Protein AF-A0A949XS84-F1 (afdb_monomer)

Structure (mmCIF, N/CA/C/O backbone):
data_AF-A0A949XS84-F1
#
_entry.id   AF-A0A949XS84-F1
#
loop_
_atom_site.group_PDB
_atom_site.id
_atom_site.type_symbol
_atom_site.label_atom_id
_atom_site.label_alt_id
_atom_site.label_comp_id
_atom_site.label_asym_id
_atom_site.label_entity_id
_atom_site.label_seq_id
_atom_site.pdbx_PDB_ins_code
_atom_site.Cartn_x
_atom_site.Cartn_y
_atom_site.Cartn_z
_atom_site.occupancy
_atom_site.B_iso_or_equiv
_atom_site.auth_seq_id
_atom_site.auth_comp_id
_atom_site.auth_asym_id
_atom_site.auth_atom_id
_atom_site.pdbx_PDB_model_num
ATOM 1 N N . MET A 1 1 ? -8.917 -22.871 -38.049 1.00 44.38 1 MET A N 1
ATOM 2 C CA . MET A 1 1 ? -7.558 -22.284 -38.009 1.00 44.38 1 MET A CA 1
ATOM 3 C C . MET A 1 1 ? -7.658 -20.793 -38.306 1.00 44.38 1 MET A C 1
ATOM 5 O O . MET A 1 1 ? -8.582 -20.421 -39.013 1.00 44.38 1 MET A O 1
ATOM 9 N N . ALA A 1 2 ? -6.699 -20.018 -37.783 1.00 40.34 2 ALA A N 1
ATOM 10 C CA . ALA A 1 2 ? -6.538 -18.554 -37.802 1.00 40.34 2 ALA A CA 1
ATOM 11 C C . ALA A 1 2 ? -7.205 -17.783 -36.640 1.00 40.34 2 ALA A C 1
ATOM 13 O O . ALA A 1 2 ? -8.346 -17.343 -36.709 1.00 40.34 2 ALA A O 1
ATOM 14 N N . PHE A 1 3 ? -6.420 -17.633 -35.568 1.00 39.72 3 PHE A N 1
ATOM 15 C CA . PHE A 1 3 ? -6.529 -16.604 -34.534 1.00 39.72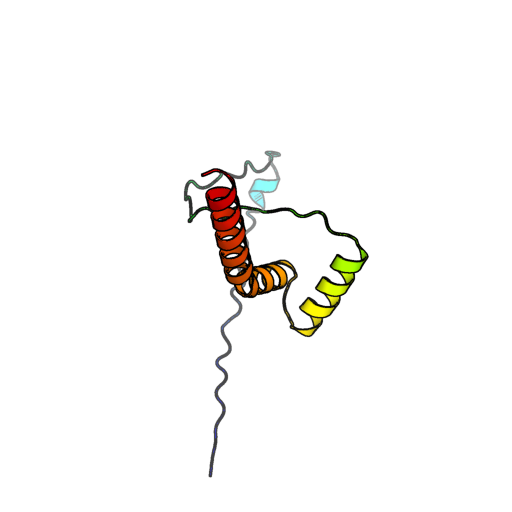 3 PHE A CA 1
ATOM 16 C C . PHE A 1 3 ? -5.697 -15.413 -35.036 1.00 39.72 3 PHE A C 1
ATOM 18 O O . PHE A 1 3 ? -4.526 -15.609 -35.366 1.00 39.72 3 PHE A O 1
ATOM 25 N N . THR A 1 4 ? -6.260 -14.208 -35.118 1.00 45.78 4 THR A N 1
ATOM 26 C CA . THR A 1 4 ? -5.491 -12.993 -35.430 1.00 45.78 4 THR A CA 1
ATOM 27 C C . THR A 1 4 ? -5.674 -11.970 -34.323 1.00 45.78 4 THR A C 1
ATOM 29 O O . THR A 1 4 ? -6.760 -11.446 -34.095 1.00 45.78 4 THR A O 1
ATOM 32 N N . SER A 1 5 ? -4.569 -11.732 -33.633 1.00 41.34 5 SER A N 1
ATOM 33 C CA . SER A 1 5 ? -4.299 -10.668 -32.679 1.00 41.34 5 SER A CA 1
ATOM 34 C C . SER A 1 5 ? -4.450 -9.282 -33.309 1.00 41.34 5 SER A C 1
ATOM 36 O O . SER A 1 5 ? -3.839 -9.006 -34.340 1.00 41.34 5 SER A O 1
ATOM 38 N N . PHE A 1 6 ? -5.192 -8.400 -32.641 1.00 34.66 6 PHE A N 1
ATOM 39 C CA . PHE A 1 6 ? -5.215 -6.964 -32.912 1.00 34.66 6 PHE A CA 1
ATOM 40 C C . PHE A 1 6 ? -5.024 -6.242 -31.574 1.00 34.66 6 PHE A C 1
ATOM 42 O O . PHE A 1 6 ? -5.966 -6.094 -30.799 1.00 34.66 6 PHE A O 1
ATOM 49 N N . TRP A 1 7 ? -3.777 -5.886 -31.251 1.00 43.56 7 TRP A N 1
ATOM 50 C CA . TRP A 1 7 ? -3.526 -4.854 -30.251 1.00 43.56 7 TRP A CA 1
ATOM 51 C C . TRP A 1 7 ? -3.643 -3.515 -30.978 1.00 43.56 7 TRP A C 1
ATOM 53 O O . TRP A 1 7 ? -3.009 -3.290 -32.008 1.00 43.56 7 TRP A O 1
ATOM 63 N N . GLU A 1 8 ? -4.492 -2.634 -30.475 1.00 37.72 8 GLU A N 1
ATOM 64 C CA . GLU A 1 8 ? -4.637 -1.287 -31.003 1.00 37.72 8 GLU A CA 1
ATOM 65 C C . GLU A 1 8 ? -3.671 -0.381 -30.234 1.00 37.72 8 GLU A C 1
ATOM 67 O O . GLU A 1 8 ? -3.823 -0.121 -29.040 1.00 37.72 8 GLU A O 1
ATOM 72 N N . THR A 1 9 ? -2.602 0.034 -30.908 1.00 47.75 9 THR A N 1
ATOM 73 C CA . THR A 1 9 ? -1.650 1.041 -30.434 1.00 47.75 9 THR A CA 1
ATOM 74 C C . THR A 1 9 ? -2.327 2.411 -30.392 1.00 47.75 9 THR A C 1
ATOM 76 O O . THR A 1 9 ? -2.476 3.066 -31.421 1.00 47.75 9 THR A O 1
ATOM 79 N N . GLY A 1 10 ? -2.707 2.857 -29.193 1.00 40.38 10 GLY A N 1
ATOM 80 C CA . GLY A 1 10 ? -3.105 4.236 -28.925 1.00 40.38 10 GLY A CA 1
ATOM 81 C C . GLY A 1 10 ? -1.913 5.189 -29.056 1.00 40.38 10 GLY A C 1
ATOM 82 O O . GLY A 1 10 ? -0.924 5.087 -28.333 1.00 40.38 10 GLY A O 1
ATOM 83 N N . THR A 1 11 ? -2.024 6.101 -30.014 1.00 45.16 11 THR A N 1
ATOM 84 C CA . THR A 1 11 ? -1.087 7.163 -30.392 1.00 45.16 11 THR A CA 1
ATOM 85 C C . THR A 1 11 ? -0.596 8.020 -29.222 1.00 45.16 11 THR A C 1
ATOM 87 O O . THR A 1 11 ? -1.377 8.561 -28.442 1.00 45.16 11 THR A O 1
ATOM 90 N N . LEU A 1 12 ? 0.725 8.211 -29.179 1.00 43.88 12 LEU A N 1
ATOM 91 C CA . LEU A 1 12 ? 1.443 9.180 -28.355 1.00 43.88 12 LEU A CA 1
ATOM 92 C C . LEU A 1 12 ? 0.916 10.605 -28.602 1.00 43.88 12 LEU A C 1
ATOM 94 O O . LEU A 1 12 ? 1.175 11.203 -29.645 1.00 43.88 12 LEU A O 1
ATOM 98 N N . GLY A 1 13 ? 0.219 11.174 -27.619 1.00 36.56 13 GLY A N 1
ATOM 99 C CA . GLY A 1 13 ? -0.088 12.602 -27.562 1.00 36.56 13 GLY A CA 1
ATOM 100 C C . GLY A 1 13 ? 1.154 13.405 -27.181 1.00 36.56 13 GLY A C 1
ATOM 101 O O . GLY A 1 13 ? 1.293 13.829 -26.037 1.00 36.56 13 GLY A O 1
ATOM 102 N N . ALA A 1 14 ? 2.075 13.597 -28.125 1.00 42.00 14 ALA A N 1
ATOM 103 C CA . ALA A 1 14 ? 3.165 14.554 -27.984 1.00 42.00 14 ALA A CA 1
ATOM 104 C C . ALA A 1 14 ? 2.580 15.977 -27.978 1.00 42.00 14 ALA A C 1
ATOM 106 O O . ALA A 1 14 ? 2.262 16.540 -29.025 1.00 42.00 14 ALA A O 1
ATOM 107 N N . THR A 1 15 ? 2.405 16.574 -26.798 1.00 46.97 15 THR A N 1
ATOM 108 C CA . THR A 1 15 ? 2.061 17.995 -26.688 1.00 46.97 15 THR A CA 1
ATOM 109 C C . THR A 1 15 ? 3.311 18.818 -26.989 1.00 46.97 15 THR A C 1
ATOM 111 O O . THR A 1 15 ? 4.136 19.056 -26.108 1.00 46.97 15 THR A O 1
ATOM 114 N N . ALA A 1 16 ? 3.477 19.221 -28.249 1.00 42.69 16 ALA A N 1
ATOM 115 C CA . ALA A 1 16 ? 4.479 20.201 -28.639 1.00 42.69 16 ALA A CA 1
ATOM 116 C C . ALA A 1 16 ? 4.151 21.541 -27.964 1.00 42.69 16 ALA A C 1
ATOM 118 O O . ALA A 1 16 ? 3.200 22.232 -28.332 1.00 42.69 16 ALA A O 1
ATOM 119 N N . THR A 1 17 ? 4.928 21.904 -26.949 1.00 49.59 17 THR A N 1
ATOM 120 C CA . THR A 1 17 ? 4.890 23.246 -26.371 1.00 49.59 17 THR A CA 1
ATOM 121 C C . THR A 1 17 ? 5.547 24.194 -27.370 1.00 49.59 17 THR A C 1
ATOM 123 O O . THR A 1 17 ? 6.770 24.232 -27.480 1.00 49.59 17 THR A O 1
ATOM 126 N N . LEU A 1 18 ? 4.744 24.948 -28.123 1.00 42.22 18 LEU A N 1
ATOM 127 C CA . LEU A 1 18 ? 5.223 26.113 -28.869 1.00 42.22 18 LEU A CA 1
ATOM 128 C C . LEU A 1 18 ? 5.697 27.155 -27.849 1.00 42.22 18 LEU A C 1
ATOM 130 O O . LEU A 1 18 ? 4.899 27.884 -27.261 1.00 42.22 18 LEU A O 1
ATOM 134 N N . ILE A 1 19 ? 7.002 27.172 -27.586 1.00 50.94 19 ILE A N 1
ATOM 135 C CA . ILE A 1 19 ? 7.647 28.255 -26.851 1.00 50.94 19 ILE A CA 1
ATOM 136 C C . ILE A 1 19 ? 7.830 29.391 -27.853 1.00 50.94 19 ILE A C 1
ATOM 138 O O . ILE A 1 19 ? 8.618 29.286 -28.788 1.00 50.94 19 ILE A O 1
ATOM 142 N N . ASP A 1 20 ? 7.059 30.456 -27.668 1.00 44.62 20 ASP A N 1
ATOM 143 C CA . ASP A 1 20 ? 7.218 31.717 -28.384 1.00 44.62 20 ASP A CA 1
ATOM 144 C C . ASP A 1 20 ? 8.575 32.334 -27.992 1.00 44.62 20 ASP A C 1
ATOM 146 O O . ASP A 1 20 ? 8.754 32.839 -26.878 1.00 44.62 20 ASP A O 1
ATOM 150 N N . VAL A 1 21 ? 9.568 32.189 -28.875 1.00 48.22 21 VAL A N 1
ATOM 151 C CA . VAL A 1 21 ? 10.972 32.553 -28.615 1.00 48.22 21 VAL A CA 1
ATOM 152 C C . VAL A 1 21 ? 11.150 34.073 -28.489 1.00 48.22 21 VAL A C 1
ATOM 154 O O . VAL A 1 21 ? 12.078 34.519 -27.813 1.00 48.22 21 VAL A O 1
ATOM 157 N N . ASP A 1 22 ? 10.229 34.883 -29.021 1.00 42.50 22 ASP A N 1
ATOM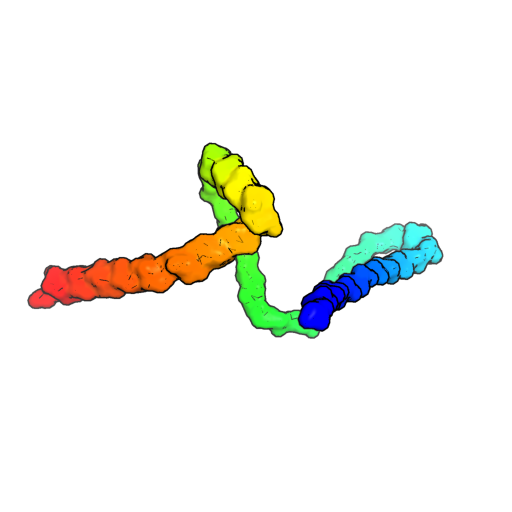 158 C CA . ASP A 1 22 ? 10.311 36.346 -28.919 1.00 42.50 22 ASP A CA 1
ATOM 159 C C . ASP A 1 22 ? 9.965 36.866 -27.515 1.00 42.50 22 ASP A C 1
ATOM 161 O O . ASP A 1 22 ? 10.402 37.948 -27.109 1.00 42.50 22 ASP A O 1
ATOM 165 N N . LYS A 1 23 ? 9.253 36.075 -26.704 1.00 45.62 23 LYS A N 1
ATOM 166 C CA . LYS A 1 23 ? 8.784 36.508 -25.378 1.00 45.62 23 LYS A CA 1
ATOM 167 C C . LYS A 1 23 ? 9.775 36.272 -24.236 1.00 45.62 23 LYS A C 1
ATOM 169 O O . LYS A 1 23 ? 9.539 36.730 -23.119 1.00 45.62 23 LYS A O 1
ATOM 174 N N . VAL A 1 24 ? 10.894 35.597 -24.500 1.00 46.38 24 VAL A N 1
ATOM 175 C CA . VAL A 1 24 ? 11.940 35.312 -23.497 1.00 46.38 24 VAL A CA 1
ATOM 176 C C . VAL A 1 24 ? 12.888 36.509 -23.303 1.00 46.38 24 VAL A C 1
ATOM 178 O O . VAL A 1 24 ? 13.619 36.572 -22.317 1.00 46.38 24 VAL A O 1
ATOM 181 N N . ARG A 1 25 ? 12.859 37.507 -24.199 1.00 48.03 25 ARG A N 1
ATOM 182 C CA . ARG A 1 25 ? 13.820 38.625 -24.183 1.00 48.03 25 ARG A CA 1
ATOM 183 C C . ARG A 1 25 ? 13.458 39.776 -23.234 1.00 48.03 25 ARG A C 1
ATOM 185 O O . ARG A 1 25 ? 14.319 40.588 -22.910 1.00 48.03 25 ARG A O 1
ATOM 192 N N . SER A 1 26 ? 12.224 39.845 -22.746 1.00 46.12 26 SER A N 1
ATOM 193 C CA . SER A 1 26 ? 11.784 40.852 -21.773 1.00 46.12 26 SER A CA 1
ATOM 194 C C . SER A 1 26 ? 11.467 40.169 -20.444 1.00 46.12 26 SER A C 1
ATOM 196 O O . SER A 1 26 ? 10.419 39.541 -20.317 1.00 46.12 26 SER A O 1
ATOM 198 N N . GLY A 1 27 ? 12.395 40.261 -19.485 1.00 45.53 27 GLY A N 1
ATOM 199 C CA . GLY A 1 27 ? 12.407 39.554 -18.199 1.00 45.53 27 GLY A CA 1
ATOM 200 C C . GLY A 1 27 ? 11.203 39.801 -17.283 1.00 45.53 27 GLY A C 1
ATOM 201 O O . GLY A 1 27 ? 11.318 40.458 -16.252 1.00 45.53 27 GLY A O 1
ATOM 202 N N . GLY A 1 28 ? 10.061 39.214 -17.624 1.00 41.72 28 GLY A N 1
ATOM 203 C CA . GLY A 1 28 ? 8.928 39.009 -16.735 1.00 41.72 28 GLY A CA 1
ATOM 204 C C . GLY A 1 28 ? 8.853 37.537 -16.351 1.00 41.72 28 GLY A C 1
ATOM 205 O O . GLY A 1 28 ? 8.664 36.683 -17.214 1.00 41.72 28 GLY A O 1
ATOM 206 N N . LEU A 1 29 ? 8.995 37.235 -15.058 1.00 50.12 29 LEU A N 1
ATOM 207 C CA . LEU A 1 29 ? 8.683 35.916 -14.500 1.00 50.12 29 LEU A CA 1
ATOM 208 C C . LEU A 1 29 ? 7.298 35.464 -15.003 1.00 50.12 29 LEU A C 1
ATOM 210 O O . LEU A 1 29 ? 6.358 36.268 -14.961 1.00 50.12 29 LEU A O 1
ATOM 214 N N . PRO A 1 30 ? 7.124 34.213 -15.470 1.00 50.09 30 PRO A N 1
ATOM 215 C CA . PRO A 1 30 ? 5.817 33.744 -15.893 1.00 50.09 30 PRO A CA 1
ATOM 216 C C . PRO A 1 30 ? 4.901 33.676 -14.668 1.00 50.09 30 PRO A C 1
ATOM 218 O O . PRO A 1 30 ? 4.985 32.769 -13.845 1.00 50.09 30 PRO A O 1
ATOM 221 N N . VAL A 1 31 ? 4.007 34.658 -14.546 1.00 54.41 31 VAL A N 1
ATOM 222 C CA . VAL A 1 31 ? 2.864 34.592 -13.638 1.00 54.41 31 VAL A CA 1
ATOM 223 C C . VAL A 1 31 ? 1.971 33.472 -14.154 1.00 54.41 31 VAL A C 1
ATOM 225 O O . VAL A 1 31 ? 1.222 33.645 -15.121 1.00 54.41 31 VAL A O 1
ATOM 228 N N . THR A 1 32 ? 2.074 32.301 -13.533 1.00 56.41 32 THR A N 1
ATOM 229 C CA . THR A 1 32 ? 1.205 31.160 -13.804 1.00 56.41 32 THR A CA 1
ATOM 230 C C . THR A 1 32 ? -0.223 31.562 -13.442 1.00 56.41 32 THR A C 1
ATOM 232 O O . THR A 1 32 ? -0.630 31.524 -12.280 1.00 56.41 32 THR A O 1
ATOM 235 N N . LYS A 1 33 ? -0.995 32.009 -14.439 1.00 52.16 33 LYS A N 1
ATOM 236 C CA . LYS A 1 33 ? -2.431 32.268 -14.303 1.00 52.16 33 LYS A CA 1
ATOM 237 C C . LYS A 1 33 ? -3.106 30.966 -13.866 1.00 52.16 33 LYS A C 1
ATOM 239 O O . LYS A 1 33 ? -3.265 30.052 -14.673 1.00 52.16 33 LYS A O 1
ATOM 244 N N . LYS A 1 34 ? -3.503 30.879 -12.592 1.00 53.59 34 LYS A N 1
ATOM 245 C CA . LYS A 1 34 ? -4.385 29.816 -12.096 1.00 53.59 34 LYS A CA 1
ATOM 246 C C . LYS A 1 34 ? -5.691 29.888 -12.893 1.00 53.59 34 LYS A C 1
ATOM 248 O O . LYS A 1 34 ? -6.424 30.868 -12.782 1.00 53.59 34 LYS A O 1
ATOM 253 N N . ARG A 1 35 ? -5.957 28.886 -13.737 1.00 53.72 35 ARG A N 1
ATOM 254 C CA . ARG A 1 35 ? -7.250 28.749 -14.421 1.00 53.72 35 ARG A CA 1
ATOM 255 C C . ARG A 1 35 ? -8.325 28.437 -13.369 1.00 53.72 35 ARG A C 1
ATOM 257 O O . ARG A 1 35 ? -8.132 27.493 -12.603 1.00 53.72 35 ARG A O 1
ATOM 264 N N . PRO A 1 36 ? -9.435 29.193 -13.316 1.00 50.88 36 PRO A N 1
ATOM 265 C CA . PRO A 1 36 ? -10.555 28.882 -12.446 1.00 50.88 36 PRO A CA 1
ATOM 266 C C . PRO A 1 36 ? -11.360 27.765 -13.114 1.00 50.88 36 PRO A C 1
ATOM 268 O O . PRO A 1 36 ? -12.104 27.984 -14.063 1.00 50.88 36 PRO A O 1
ATOM 271 N N . GLY A 1 37 ? -11.131 26.544 -12.658 1.00 47.31 37 GLY A N 1
ATOM 272 C CA . GLY A 1 37 ? -11.809 25.344 -13.127 1.00 47.31 37 GLY A CA 1
ATOM 273 C C . GLY A 1 37 ? -11.621 24.276 -12.071 1.00 47.31 37 GLY A C 1
ATOM 274 O O . GLY A 1 37 ? -10.768 23.408 -12.219 1.00 47.31 37 GLY A O 1
ATOM 275 N N . GLY A 1 38 ? -12.330 24.428 -10.950 1.00 50.66 38 GLY A N 1
ATOM 276 C CA . GLY A 1 38 ? -12.316 23.474 -9.847 1.00 50.66 38 GLY A CA 1
ATOM 277 C C . GLY A 1 38 ? -12.901 22.143 -10.300 1.00 50.66 38 GLY A C 1
ATOM 278 O O . GLY A 1 38 ? -14.103 21.924 -10.217 1.00 50.66 38 GLY A O 1
ATOM 279 N N . THR A 1 39 ? -12.045 21.268 -10.817 1.00 54.03 39 THR A N 1
ATOM 280 C CA . THR A 1 39 ? -12.292 19.828 -10.901 1.00 54.03 39 THR A CA 1
ATOM 281 C C . THR A 1 39 ? -12.463 19.257 -9.489 1.00 54.03 39 THR A C 1
ATOM 283 O O . THR A 1 39 ? -11.857 19.807 -8.564 1.00 54.03 39 THR A O 1
ATOM 286 N N . PRO A 1 40 ? -13.270 18.190 -9.311 1.00 54.81 40 PRO A N 1
ATOM 287 C CA . PRO A 1 40 ? -13.640 17.647 -8.002 1.00 54.81 40 PRO A CA 1
ATOM 288 C C . PRO A 1 40 ? -12.407 17.493 -7.112 1.00 54.81 40 PRO A C 1
ATOM 290 O O . PRO A 1 40 ? -11.352 17.076 -7.585 1.00 54.81 40 PRO A O 1
ATOM 293 N N . GLU A 1 41 ? -12.545 17.925 -5.859 1.00 63.47 41 GLU A N 1
ATOM 294 C CA . GLU A 1 41 ? -11.468 18.241 -4.918 1.00 63.47 41 GLU A CA 1
ATOM 295 C C . GLU A 1 41 ? -10.391 17.149 -4.814 1.00 63.47 41 GLU A C 1
ATOM 297 O O . GLU A 1 41 ? -10.439 16.268 -3.955 1.00 63.47 41 GLU A O 1
ATOM 302 N N . ASN A 1 42 ? -9.366 17.228 -5.661 1.00 71.31 42 ASN A N 1
ATOM 303 C CA . ASN A 1 42 ? -8.168 16.418 -5.508 1.00 71.31 42 ASN A CA 1
ATOM 304 C C . ASN A 1 42 ? -7.417 16.908 -4.266 1.00 71.31 42 ASN A C 1
ATOM 306 O O . ASN A 1 42 ? -6.702 17.911 -4.308 1.00 71.31 42 ASN A O 1
ATOM 310 N N . LYS A 1 43 ? -7.595 16.204 -3.146 1.00 81.88 43 LYS A N 1
ATOM 311 C CA . LYS A 1 43 ? -6.850 16.458 -1.912 1.00 81.88 43 LYS A CA 1
ATOM 312 C C . LYS A 1 43 ? -5.463 15.839 -2.034 1.00 81.88 43 LYS A C 1
ATOM 314 O O . LY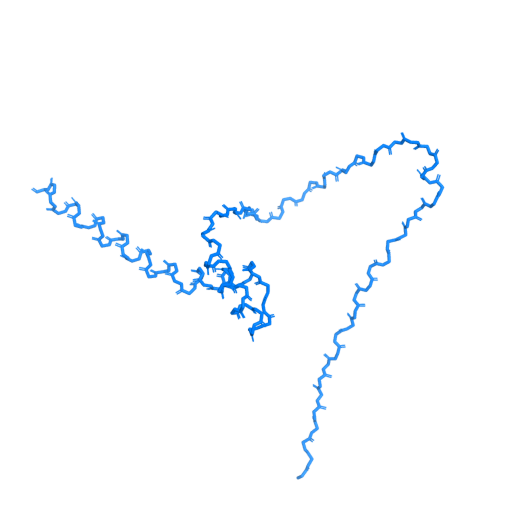S A 1 43 ? -5.320 14.632 -2.219 1.00 81.88 43 LYS A O 1
ATOM 319 N N . GLN A 1 44 ? -4.435 16.675 -1.935 1.00 86.25 44 GLN A N 1
ATOM 320 C CA . GLN A 1 44 ? -3.061 16.204 -1.843 1.00 86.25 44 GLN A CA 1
ATOM 321 C C . GLN A 1 44 ? -2.795 15.725 -0.417 1.00 86.25 44 GLN A C 1
ATOM 323 O O . GLN A 1 44 ? -3.009 16.467 0.541 1.00 86.25 44 GLN A O 1
ATOM 328 N N . VAL A 1 45 ? -2.302 14.496 -0.282 1.00 86.06 45 VAL A N 1
ATOM 329 C CA . VAL A 1 45 ? -1.910 13.920 1.006 1.00 86.06 45 VAL A CA 1
ATOM 330 C C . VAL A 1 45 ? -0.414 13.631 0.976 1.00 86.06 45 VAL A C 1
ATOM 332 O O . VAL A 1 45 ? 0.096 13.087 -0.001 1.00 86.06 45 VAL A O 1
ATOM 335 N N . SER A 1 46 ? 0.290 14.032 2.033 1.00 90.06 46 SER A N 1
ATOM 336 C CA . SER A 1 46 ? 1.719 13.779 2.225 1.00 90.06 46 SER A CA 1
ATOM 337 C C . SER A 1 46 ? 1.908 12.940 3.481 1.00 90.06 46 SER A C 1
ATOM 339 O O . SER A 1 46 ? 1.343 13.257 4.528 1.00 90.06 46 SER A O 1
ATOM 341 N N . PHE A 1 47 ? 2.695 11.871 3.375 1.00 87.19 47 PHE A N 1
ATOM 342 C CA . PHE A 1 47 ? 2.961 10.943 4.468 1.00 87.19 47 PHE A CA 1
ATOM 343 C C . PHE A 1 47 ? 4.451 10.930 4.791 1.00 87.19 47 PHE A C 1
ATOM 345 O O . PHE A 1 47 ? 5.295 11.021 3.900 1.00 87.19 47 PHE A O 1
ATOM 352 N N . ARG A 1 48 ? 4.774 10.764 6.074 1.00 93.56 48 ARG A N 1
ATOM 353 C CA . ARG A 1 48 ? 6.125 10.413 6.515 1.00 93.56 48 ARG A CA 1
ATOM 354 C C . ARG A 1 48 ? 6.123 8.944 6.892 1.00 93.56 48 ARG A C 1
ATOM 356 O O . ARG A 1 48 ? 5.344 8.533 7.747 1.00 93.56 48 ARG A O 1
ATOM 363 N N . LEU A 1 49 ? 6.977 8.170 6.239 1.00 92.88 49 LEU A N 1
ATOM 364 C CA . LEU A 1 49 ? 7.087 6.729 6.425 1.00 92.88 49 LEU A CA 1
ATOM 365 C C . LEU A 1 49 ? 8.539 6.380 6.774 1.00 92.88 49 LEU A C 1
ATOM 367 O O . LEU A 1 49 ? 9.448 7.088 6.334 1.00 92.88 49 LEU A O 1
ATOM 371 N N . PRO A 1 50 ? 8.783 5.308 7.548 1.00 97.31 50 PRO A N 1
ATOM 372 C CA . PRO A 1 50 ? 10.131 4.786 7.735 1.00 97.31 50 PRO A CA 1
ATOM 373 C C . PRO A 1 50 ? 10.760 4.416 6.389 1.00 97.31 50 PRO A C 1
ATOM 375 O O . PRO A 1 50 ? 10.087 3.814 5.550 1.00 97.31 50 PRO A O 1
ATOM 378 N N . THR A 1 51 ? 12.049 4.709 6.204 1.00 95.88 51 THR A N 1
ATOM 379 C CA . THR A 1 51 ? 12.772 4.449 4.945 1.00 95.88 51 THR A CA 1
ATOM 380 C C . THR A 1 51 ? 12.626 3.000 4.488 1.00 95.88 51 THR A C 1
ATOM 382 O O . THR A 1 51 ? 12.246 2.745 3.354 1.00 95.88 51 THR A O 1
ATOM 385 N N . SER A 1 52 ? 12.767 2.045 5.412 1.00 97.12 52 SER A N 1
ATOM 386 C CA . SER A 1 52 ? 12.632 0.615 5.112 1.00 97.12 52 SER A CA 1
ATOM 387 C C . SER A 1 52 ? 11.259 0.215 4.562 1.00 97.12 52 SER A C 1
ATOM 389 O O . SER A 1 52 ? 11.144 -0.777 3.842 1.00 97.12 52 SER A O 1
ATOM 391 N N . LEU A 1 53 ? 10.199 0.955 4.899 1.00 95.62 53 LEU A N 1
ATOM 392 C CA . LEU A 1 53 ? 8.864 0.726 4.354 1.00 95.62 53 LEU A CA 1
ATOM 393 C C . LEU A 1 53 ? 8.736 1.328 2.953 1.00 95.62 53 LEU A C 1
ATOM 395 O O . LEU A 1 53 ? 8.129 0.696 2.089 1.00 95.62 53 LEU A O 1
ATOM 399 N N . VAL A 1 54 ? 9.331 2.502 2.724 1.00 95.25 54 VAL A N 1
ATOM 400 C CA . VAL A 1 54 ? 9.376 3.143 1.402 1.00 95.25 54 VAL A CA 1
ATOM 401 C C . VAL A 1 54 ? 10.122 2.255 0.409 1.00 95.25 54 VAL A C 1
ATOM 403 O O . VAL A 1 54 ? 9.551 1.921 -0.622 1.00 95.25 54 VAL A O 1
ATOM 406 N N . ASP A 1 55 ? 11.304 1.748 0.764 1.00 96.88 55 ASP A N 1
ATOM 407 C CA . ASP A 1 55 ? 12.114 0.888 -0.115 1.00 96.88 55 ASP A CA 1
ATOM 408 C C . ASP A 1 55 ? 11.358 -0.391 -0.527 1.00 96.88 55 ASP A C 1
ATOM 410 O O . ASP A 1 55 ? 11.379 -0.836 -1.682 1.00 96.88 55 ASP A O 1
ATOM 414 N N . ARG A 1 56 ? 10.635 -0.992 0.428 1.00 97.38 56 ARG A N 1
ATOM 415 C CA . ARG A 1 56 ? 9.786 -2.166 0.176 1.00 97.38 56 ARG A CA 1
ATOM 416 C C . ARG A 1 56 ? 8.608 -1.825 -0.731 1.00 97.38 56 ARG A C 1
ATOM 418 O O . ARG A 1 56 ? 8.276 -2.627 -1.608 1.00 97.38 56 ARG A O 1
ATOM 425 N N . ALA A 1 57 ? 7.977 -0.672 -0.517 1.00 95.88 57 ALA A N 1
ATOM 426 C CA . ALA A 1 57 ? 6.874 -0.200 -1.345 1.00 95.88 57 ALA A CA 1
ATOM 427 C C . ALA A 1 57 ? 7.347 0.093 -2.774 1.00 95.88 57 ALA A C 1
ATOM 429 O O . ALA A 1 57 ? 6.711 -0.373 -3.711 1.00 95.88 57 ALA A O 1
ATOM 430 N N . GLU A 1 58 ? 8.492 0.756 -2.948 1.00 96.81 58 GLU A N 1
ATOM 431 C CA . GLU A 1 58 ? 9.096 1.041 -4.256 1.00 96.81 58 GLU A CA 1
ATOM 432 C C . GLU A 1 58 ? 9.433 -0.238 -5.014 1.00 96.81 58 GLU A C 1
ATOM 434 O O . GLU A 1 58 ? 9.043 -0.401 -6.170 1.00 96.81 58 GLU A O 1
ATOM 439 N N . THR A 1 59 ? 10.082 -1.191 -4.342 1.00 97.88 59 THR A N 1
ATOM 440 C CA . THR A 1 59 ? 10.419 -2.487 -4.944 1.00 97.88 59 THR A CA 1
ATOM 441 C C . THR A 1 59 ? 9.165 -3.236 -5.396 1.00 97.88 59 THR A C 1
ATOM 443 O O . THR A 1 59 ? 9.146 -3.842 -6.468 1.00 97.88 59 THR A O 1
ATOM 446 N N . THR A 1 60 ? 8.109 -3.218 -4.580 1.00 97.62 60 THR A N 1
ATOM 447 C CA . THR A 1 60 ? 6.856 -3.925 -4.880 1.00 97.62 60 THR A CA 1
ATOM 448 C C . THR A 1 60 ? 6.088 -3.232 -6.000 1.00 97.62 60 THR A C 1
ATOM 450 O O . THR A 1 60 ? 5.687 -3.890 -6.956 1.00 97.62 60 THR A O 1
ATOM 453 N N . ALA A 1 61 ? 5.944 -1.908 -5.924 1.00 97.44 61 ALA A N 1
ATOM 454 C CA . ALA A 1 61 ? 5.296 -1.097 -6.947 1.00 97.44 61 ALA A CA 1
ATOM 455 C C . ALA A 1 61 ? 6.001 -1.255 -8.303 1.00 97.44 61 ALA A C 1
ATOM 457 O O . ALA A 1 61 ? 5.344 -1.535 -9.304 1.00 97.44 61 ALA A O 1
ATOM 458 N N . GLY A 1 62 ? 7.339 -1.214 -8.317 1.00 97.25 62 GLY A N 1
ATOM 459 C CA . GLY A 1 62 ? 8.140 -1.428 -9.521 1.00 97.25 62 GLY A CA 1
ATOM 460 C C . GLY A 1 62 ? 7.925 -2.806 -10.151 1.00 97.25 62 GLY A C 1
ATOM 461 O O . GLY A 1 62 ? 7.764 -2.906 -11.364 1.00 97.25 62 GLY A O 1
ATOM 462 N N . LYS A 1 63 ? 7.832 -3.870 -9.340 1.00 97.62 63 LYS A N 1
ATOM 463 C CA . LYS A 1 63 ? 7.516 -5.226 -9.833 1.00 97.62 63 LYS A CA 1
ATOM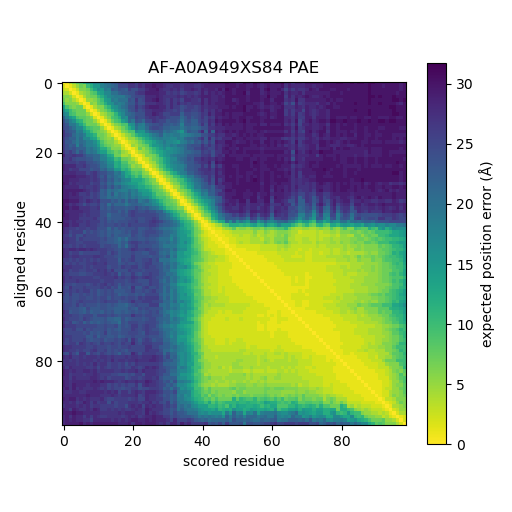 464 C C . LYS A 1 63 ? 6.103 -5.350 -10.405 1.00 97.62 63 LYS A C 1
ATOM 466 O O . LYS A 1 63 ? 5.880 -6.186 -11.273 1.00 97.62 63 LYS A O 1
ATOM 471 N N . LEU A 1 64 ? 5.167 -4.535 -9.924 1.00 96.38 64 LEU A N 1
ATOM 472 C CA . LEU A 1 64 ? 3.794 -4.467 -10.427 1.00 96.38 64 LEU A CA 1
ATOM 473 C C . LEU A 1 64 ? 3.638 -3.498 -11.611 1.00 96.38 64 LEU A C 1
ATOM 475 O O . LEU A 1 64 ? 2.552 -3.412 -12.176 1.00 96.38 64 LEU A O 1
ATOM 479 N N . GLY A 1 65 ? 4.693 -2.767 -11.990 1.00 96.88 65 GLY A N 1
ATOM 480 C CA . GLY A 1 65 ? 4.626 -1.745 -13.037 1.00 96.88 65 GLY A CA 1
ATOM 481 C C . GLY A 1 65 ? 3.813 -0.508 -12.637 1.00 96.88 65 GLY A C 1
ATOM 482 O O . GLY A 1 65 ? 3.275 0.176 -13.505 1.00 96.88 65 GLY A O 1
ATOM 483 N N . LEU A 1 66 ? 3.701 -0.230 -11.336 1.00 95.94 66 LEU A N 1
ATOM 484 C CA . LEU A 1 66 ? 2.951 0.897 -10.783 1.00 95.94 66 LEU A CA 1
ATOM 485 C C . LEU A 1 66 ? 3.901 1.961 -10.230 1.00 95.94 66 LEU A C 1
ATOM 487 O O . LEU A 1 66 ? 4.949 1.647 -9.665 1.00 95.94 66 LEU A O 1
ATOM 491 N N . ASP A 1 67 ? 3.501 3.229 -10.315 1.00 95.56 67 ASP A N 1
ATOM 492 C CA . ASP A 1 67 ? 4.112 4.269 -9.492 1.00 95.56 67 ASP A CA 1
ATOM 493 C C . ASP A 1 67 ? 3.641 4.152 -8.034 1.00 95.56 67 ASP A C 1
ATOM 495 O O . ASP A 1 67 ? 2.568 3.616 -7.734 1.00 95.56 67 ASP A O 1
ATOM 499 N N . LEU A 1 68 ? 4.432 4.709 -7.114 1.00 94.25 68 LEU A N 1
ATOM 500 C CA . LEU A 1 68 ? 4.129 4.679 -5.684 1.00 94.25 68 LEU A CA 1
ATOM 501 C C . LEU A 1 68 ? 2.750 5.257 -5.345 1.00 94.25 68 LEU A C 1
ATOM 503 O O . LEU A 1 68 ? 2.071 4.715 -4.476 1.00 94.25 68 LEU A O 1
ATOM 507 N N . SER A 1 69 ? 2.312 6.336 -6.003 1.00 93.31 69 SER A N 1
ATOM 508 C CA . SER A 1 69 ? 1.021 6.951 -5.666 1.00 93.31 69 SER A CA 1
ATOM 509 C C . SER A 1 69 ? -0.131 6.020 -6.021 1.00 93.31 69 SER A C 1
ATOM 511 O O . SER A 1 69 ? -1.050 5.855 -5.219 1.00 93.31 69 SER A O 1
ATOM 513 N N . ASN A 1 70 ? -0.084 5.385 -7.191 1.00 95.06 70 ASN A N 1
ATOM 514 C CA . ASN A 1 70 ? -1.092 4.404 -7.584 1.00 95.06 70 ASN A CA 1
ATOM 515 C C . ASN A 1 70 ? -1.036 3.137 -6.728 1.00 95.06 70 ASN A C 1
ATOM 517 O O . ASN A 1 70 ? -2.087 2.637 -6.327 1.00 95.06 70 ASN A O 1
ATOM 521 N N . PHE A 1 71 ? 0.161 2.681 -6.358 1.00 96.12 71 PHE A N 1
ATOM 522 C CA . PHE A 1 71 ? 0.324 1.570 -5.424 1.00 96.12 71 PHE A CA 1
ATOM 523 C C . PHE A 1 71 ? -0.325 1.862 -4.059 1.00 96.12 71 PHE A C 1
ATOM 525 O O . PHE A 1 71 ? -1.119 1.061 -3.566 1.00 96.12 71 PHE A O 1
ATOM 532 N N . PHE A 1 72 ? -0.077 3.040 -3.473 1.00 94.56 72 PHE A N 1
ATOM 533 C CA . PHE A 1 72 ? -0.717 3.440 -2.216 1.00 94.56 72 PHE A CA 1
ATOM 534 C C . PHE A 1 72 ? -2.233 3.609 -2.350 1.00 94.56 72 PHE A C 1
ATOM 536 O O . PHE A 1 72 ? -2.964 3.186 -1.456 1.00 94.56 72 PHE A O 1
ATOM 543 N N . ARG A 1 73 ? -2.731 4.181 -3.455 1.00 93.62 73 ARG A N 1
ATOM 544 C CA . ARG A 1 73 ? -4.181 4.287 -3.705 1.00 93.62 73 ARG A CA 1
ATOM 545 C C . ARG A 1 73 ? -4.844 2.915 -3.734 1.00 93.62 73 ARG A C 1
ATOM 547 O O . ARG A 1 73 ? -5.871 2.742 -3.087 1.00 93.62 73 ARG A O 1
ATOM 554 N N . MET A 1 74 ? -4.245 1.957 -4.437 1.00 95.44 74 MET A N 1
ATOM 555 C CA . MET A 1 74 ? -4.745 0.585 -4.515 1.00 95.44 74 MET A CA 1
ATOM 556 C C . MET A 1 74 ? -4.817 -0.050 -3.123 1.00 95.44 74 MET A C 1
ATOM 558 O O . MET A 1 74 ? -5.891 -0.475 -2.707 1.00 95.44 74 MET A O 1
ATOM 562 N N . MET A 1 75 ? -3.723 0.008 -2.352 1.00 95.06 75 MET A N 1
ATOM 563 C CA . MET A 1 75 ? -3.704 -0.516 -0.980 1.00 95.06 75 MET A CA 1
ATOM 564 C C . MET A 1 75 ? -4.765 0.135 -0.083 1.00 95.06 75 MET A C 1
ATOM 566 O O . MET A 1 75 ? -5.394 -0.547 0.725 1.00 95.06 75 MET A O 1
ATOM 570 N N . LEU A 1 76 ? -4.980 1.448 -0.205 1.00 93.94 76 LEU A N 1
ATOM 571 C CA . LEU A 1 76 ? -6.002 2.144 0.575 1.00 93.94 76 LEU A CA 1
ATOM 572 C C . LEU A 1 76 ? -7.410 1.684 0.191 1.00 93.94 76 LEU A C 1
ATOM 574 O O . LEU A 1 76 ? -8.191 1.368 1.083 1.00 93.94 76 LEU A O 1
ATOM 578 N N . VAL A 1 77 ? -7.726 1.595 -1.103 1.00 94.81 77 VAL A N 1
ATOM 579 C CA . VAL A 1 77 ? -9.043 1.138 -1.582 1.00 94.81 77 VAL A CA 1
ATOM 580 C C . VAL A 1 77 ? -9.338 -0.290 -1.121 1.00 94.81 77 VAL A C 1
ATOM 582 O O . VAL A 1 77 ? -10.445 -0.564 -0.664 1.00 94.81 77 VAL A O 1
ATOM 585 N N . GLU A 1 78 ? -8.348 -1.180 -1.173 1.00 94.75 78 GLU A N 1
ATOM 586 C CA . GLU A 1 78 ? -8.502 -2.575 -0.744 1.00 94.75 78 GLU A CA 1
ATOM 587 C C . GLU A 1 78 ? -8.788 -2.712 0.757 1.00 94.75 78 GLU A C 1
ATOM 589 O O . GLU A 1 78 ? -9.505 -3.621 1.174 1.00 94.75 78 GLU A O 1
ATOM 594 N N . ASN A 1 79 ? -8.236 -1.820 1.584 1.00 94.94 79 ASN A N 1
ATOM 595 C CA . ASN A 1 79 ? -8.248 -1.997 3.035 1.00 94.94 79 ASN A CA 1
ATOM 596 C C . ASN A 1 79 ? -9.203 -1.055 3.780 1.00 94.94 79 ASN A C 1
ATOM 598 O O . ASN A 1 79 ? -9.588 -1.373 4.908 1.00 94.94 79 ASN A O 1
ATOM 602 N N . ILE A 1 80 ? -9.611 0.077 3.192 1.00 95.12 80 ILE A N 1
ATOM 603 C CA . ILE A 1 80 ? -10.357 1.127 3.906 1.00 95.12 80 ILE A CA 1
ATOM 604 C C . ILE A 1 80 ? -11.655 0.605 4.531 1.00 95.12 80 ILE A C 1
ATOM 606 O O . ILE A 1 80 ? -11.889 0.841 5.713 1.00 95.12 80 ILE A O 1
ATOM 610 N N . GLY A 1 81 ? -12.430 -0.208 3.806 1.00 93.94 81 GLY A N 1
ATOM 611 C CA . GLY A 1 81 ? -13.690 -0.760 4.317 1.00 93.94 81 GLY A CA 1
ATOM 612 C C . GLY A 1 81 ? -13.504 -1.673 5.536 1.00 93.94 81 GLY A C 1
ATOM 613 O O . GLY A 1 81 ? -14.320 -1.666 6.456 1.00 93.94 81 GLY A O 1
ATOM 614 N N . THR A 1 82 ? -12.389 -2.409 5.601 1.00 94.81 82 THR A N 1
ATOM 615 C CA . THR A 1 82 ? -12.061 -3.237 6.775 1.00 94.81 82 THR A CA 1
ATOM 616 C C . THR A 1 82 ? -11.800 -2.368 8.005 1.00 94.81 82 THR A C 1
ATOM 618 O O . THR A 1 82 ? -12.193 -2.725 9.118 1.00 94.81 82 THR A O 1
ATOM 621 N N . TYR A 1 83 ? -11.145 -1.220 7.827 1.00 94.12 83 TYR A N 1
ATOM 622 C CA . TYR A 1 83 ? -10.893 -0.288 8.923 1.00 94.12 83 TYR A CA 1
ATOM 623 C C . TYR A 1 83 ? -12.154 0.470 9.344 1.00 94.12 83 TYR A C 1
ATOM 625 O O . TYR A 1 83 ? -12.360 0.641 10.543 1.00 94.12 83 TYR A O 1
ATOM 633 N N . GLU A 1 84 ? -13.025 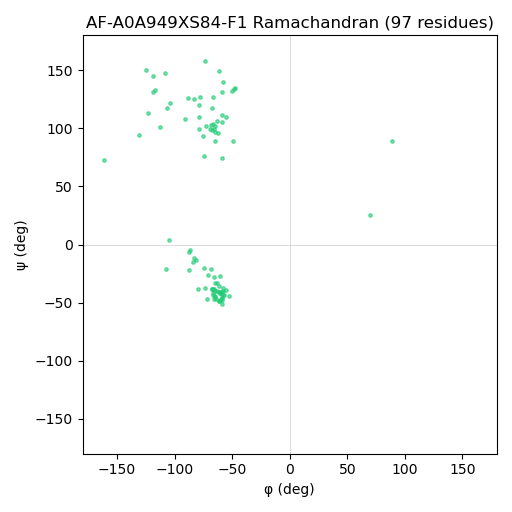0.846 8.407 1.00 94.69 84 GLU A N 1
ATOM 634 C CA . GLU A 1 84 ? -14.326 1.451 8.723 1.00 94.69 84 GLU A CA 1
ATOM 635 C C . GLU A 1 84 ? -15.177 0.533 9.609 1.00 94.69 84 GLU A C 1
ATOM 637 O O . GLU A 1 84 ? -15.747 0.978 10.606 1.00 94.69 84 GLU A O 1
ATOM 642 N N . GLU A 1 85 ? -15.214 -0.766 9.308 1.00 94.31 85 GLU A N 1
ATOM 643 C CA . GLU A 1 85 ? -15.960 -1.716 10.133 1.00 94.31 85 GLU A CA 1
ATOM 644 C C . GLU A 1 85 ? -15.343 -1.878 11.531 1.00 94.31 85 GLU A C 1
ATOM 646 O O . GLU A 1 85 ? -16.062 -1.926 12.531 1.00 94.31 85 GLU A O 1
ATOM 651 N N . ARG A 1 86 ? -14.007 -1.881 11.640 1.00 94.31 86 ARG A N 1
ATOM 652 C CA . ARG A 1 86 ? -13.327 -1.880 12.948 1.00 94.31 86 ARG A CA 1
ATOM 653 C C . ARG A 1 86 ? -13.683 -0.647 13.775 1.00 94.31 86 ARG A C 1
ATOM 655 O O . ARG A 1 86 ? -13.903 -0.783 14.976 1.00 94.31 86 ARG A O 1
ATOM 662 N N . VAL A 1 87 ? -13.770 0.528 13.151 1.00 94.44 87 VAL A N 1
ATOM 663 C CA . VAL A 1 87 ? -14.177 1.768 13.831 1.00 94.44 87 VAL A CA 1
ATOM 664 C C . VAL A 1 87 ? -15.595 1.633 14.388 1.00 94.44 87 VAL A C 1
ATOM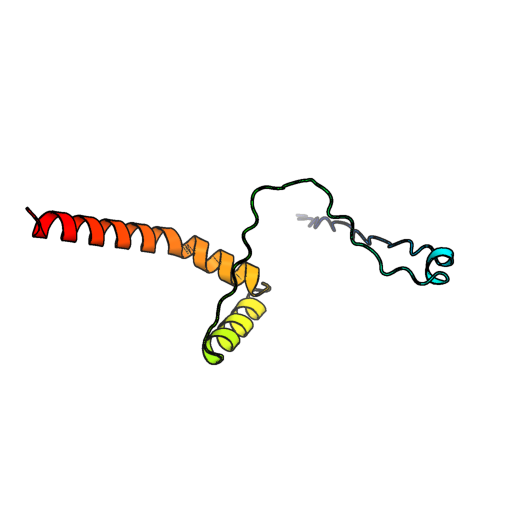 666 O O . VAL A 1 87 ? -15.788 1.836 15.586 1.00 94.44 87 VAL A O 1
ATOM 669 N N . ARG A 1 88 ? -16.560 1.164 13.586 1.00 94.06 88 ARG A N 1
ATOM 670 C CA . ARG A 1 88 ? -17.947 0.953 14.052 1.00 94.06 88 ARG A CA 1
ATOM 671 C C . ARG A 1 88 ? -18.037 0.000 15.244 1.00 94.06 88 ARG A C 1
ATOM 673 O O . ARG A 1 88 ? -18.870 0.182 16.130 1.00 94.06 88 ARG A O 1
ATOM 680 N N . GLN A 1 89 ? -17.207 -1.041 15.275 1.00 91.69 89 GLN A N 1
ATOM 681 C CA . GLN A 1 89 ? -17.171 -1.979 16.402 1.00 91.69 89 GLN A CA 1
ATOM 682 C C . GLN A 1 89 ? -16.631 -1.330 17.680 1.00 91.69 89 GLN A C 1
ATOM 684 O O . GLN A 1 89 ? -17.142 -1.616 18.764 1.00 91.69 89 GLN A O 1
ATOM 689 N N . ILE A 1 90 ? -15.629 -0.457 17.564 1.00 92.94 90 ILE A N 1
ATOM 690 C CA . ILE A 1 90 ? -15.086 0.305 18.696 1.00 92.94 90 ILE A CA 1
ATOM 691 C C . ILE A 1 90 ? -16.157 1.253 19.252 1.00 92.94 90 ILE A C 1
ATOM 693 O O . ILE A 1 90 ? -16.405 1.249 20.457 1.00 92.94 90 ILE A O 1
ATOM 697 N N . GLU A 1 91 ? -16.851 1.988 18.383 1.00 91.19 91 GLU A N 1
ATOM 698 C CA . GLU A 1 91 ? -17.909 2.934 18.772 1.00 91.19 91 GLU A CA 1
ATOM 699 C C . GLU A 1 91 ? -19.081 2.243 19.494 1.0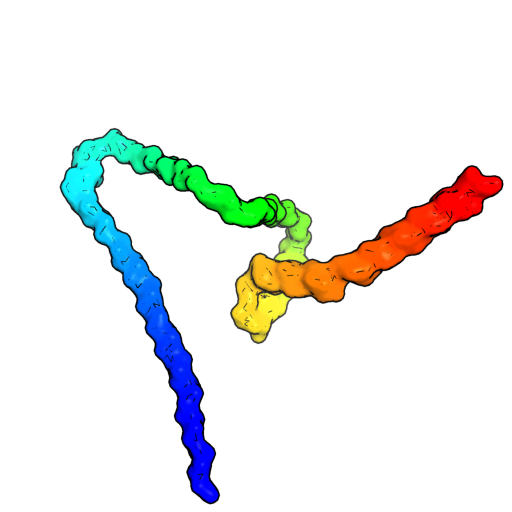0 91.19 91 GLU A C 1
ATOM 701 O O . GLU A 1 91 ? -19.580 2.733 20.512 1.00 91.19 91 GLU A O 1
ATOM 706 N N . LYS A 1 92 ? -19.488 1.054 19.024 1.00 88.06 92 LYS A N 1
ATOM 707 C CA . LYS A 1 92 ? -20.528 0.241 19.681 1.00 88.06 92 LYS A CA 1
ATOM 708 C C . LYS A 1 92 ? -20.124 -0.212 21.085 1.00 88.06 92 LYS A C 1
ATOM 710 O O . LYS A 1 92 ? -20.963 -0.196 21.980 1.00 88.06 92 LYS A O 1
ATOM 715 N N . ARG A 1 93 ? -18.860 -0.605 21.292 1.00 85.25 93 ARG A N 1
ATOM 716 C CA . ARG A 1 93 ? -18.357 -1.012 22.620 1.00 85.25 93 ARG A CA 1
ATOM 717 C C . ARG A 1 93 ? -18.369 0.154 23.601 1.00 85.25 93 ARG A C 1
ATOM 719 O O . ARG A 1 93 ? -18.880 0.007 24.703 1.00 85.25 93 ARG A O 1
ATOM 726 N N . GLN A 1 94 ? -17.900 1.322 23.167 1.00 80.06 94 GLN A N 1
ATOM 727 C CA . GLN A 1 94 ? -17.884 2.527 24.002 1.00 80.06 94 GLN A CA 1
ATOM 728 C C . GLN A 1 94 ? -19.289 2.967 24.423 1.00 80.06 94 GLN A C 1
ATOM 730 O O . GLN A 1 94 ? -19.484 3.410 25.549 1.00 80.06 94 GLN A O 1
ATOM 735 N N . SER A 1 95 ? -20.274 2.800 23.539 1.00 74.94 95 SER A N 1
ATOM 736 C CA . SER A 1 95 ? -21.671 3.139 23.830 1.00 74.94 95 SER A CA 1
ATOM 737 C C . SER A 1 95 ? -22.324 2.169 24.824 1.00 74.94 95 SER A C 1
ATOM 739 O O . SER A 1 95 ? -23.255 2.554 25.522 1.00 74.94 95 SER A O 1
ATOM 741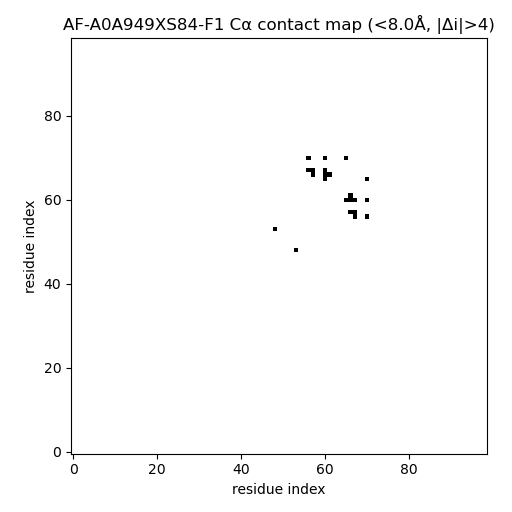 N N . HIS A 1 96 ? -21.853 0.918 24.898 1.00 69.62 96 HIS A N 1
ATOM 742 C CA . HIS A 1 96 ? -22.402 -0.097 25.803 1.00 69.62 96 HIS A CA 1
ATOM 743 C C . HIS A 1 96 ? -21.769 -0.072 27.203 1.00 69.62 96 HIS A C 1
ATOM 745 O O . HIS A 1 96 ? -22.389 -0.530 28.151 1.00 69.62 96 HIS A O 1
ATOM 751 N N . GLU A 1 97 ? -20.562 0.480 27.343 1.00 61.31 97 GLU A N 1
ATOM 752 C CA . GLU A 1 97 ? -19.886 0.661 28.639 1.00 61.31 97 GLU A CA 1
ATOM 753 C C . GLU A 1 97 ? -20.335 1.933 29.389 1.00 61.31 97 GLU A C 1
ATOM 755 O O . GLU A 1 97 ? -20.013 2.095 30.563 1.00 61.31 97 GLU A O 1
ATOM 760 N N . GLN A 1 98 ? -21.066 2.840 28.728 1.00 58.09 98 GLN A N 1
ATOM 761 C CA . GLN A 1 98 ? -21.509 4.126 29.292 1.00 58.09 98 GLN A CA 1
ATOM 762 C C . GLN A 1 98 ? -23.000 4.181 29.679 1.00 58.09 98 GLN A C 1
ATOM 764 O O . GLN A 1 98 ? -23.468 5.246 30.088 1.00 58.09 98 GLN A O 1
ATOM 769 N N . GLY A 1 99 ? -23.747 3.078 29.552 1.00 49.03 99 GLY A N 1
ATOM 770 C CA . GLY A 1 99 ? -25.167 2.975 29.923 1.00 49.03 99 GLY A CA 1
ATOM 771 C C . GLY A 1 99 ? -25.414 1.859 30.921 1.00 49.03 99 GLY A C 1
ATOM 772 O O . GLY A 1 99 ? -26.270 2.065 31.808 1.00 49.03 99 GLY A O 1
#

Nearest PDB structures (fold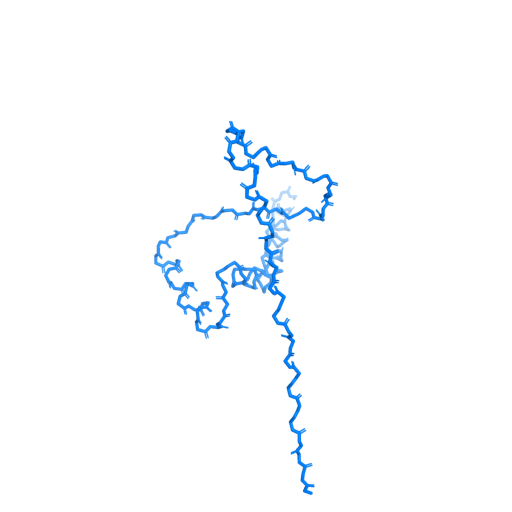seek):
  7odt-assembly1_a  TM=3.150E-01  e=9.020E+00  Homo sapiens

Secondary structure (DSSP, 8-state):
--------------------GGGGSS-------------S----------HHHHHHHHHHHHHTT--HHHHHHHHHHHHHHHHHHHHHHHHHHHHHH--

Foldseek 3Di:
DDDDDDDDDDDDPPPPPPDPPVVVPDDDDPPPPDDPDDDPDPDDDDDDDPPVVVVVLCVVCVVVVHDSVVSVVVVCVVCVVVVVVVVVVVVVVVVVVVD

Mean predicted aligned error: 17.04 Å

pLDDT: mean 72.46, std 23.3, range [34.66, 97.88]

Sequence (99 aa):
MAFTSFWETGTLGATATLIDVDKVRSGGLPVTKKRPGGTPENKQVSFRLPTSLVDRAETTAGKLGLDLSNFFRMMLVENIGTYEERVRQIEKRQSHEQG

Radius of gyration: 24.63 Å; Cα contacts (8 Å, |Δi|>4): 11; chains: 1; bounding box: 39×63×68 Å

Solvent-accessible surface area (backbone atoms only — not comparable to full-atom values): 6814 Å² total; per-residue (Å²): 139,87,87,82,90,80,84,82,83,80,78,83,83,78,79,79,79,82,75,66,73,80,64,72,77,60,92,64,80,83,77,78,75,80,76,94,68,88,64,82,85,79,78,86,82,88,83,88,73,62,65,75,56,50,56,52,47,49,56,51,19,56,75,70,75,39,54,63,68,59,42,52,51,51,55,44,67,75,43,48,66,63,50,52,52,51,50,54,54,52,56,54,51,58,60,63,76,74,111